Protein AF-A0A383ED77-F1 (afdb_monomer_lite)

Structure (mmCIF, N/CA/C/O backbone):
data_AF-A0A383ED77-F1
#
_entry.id   AF-A0A383ED77-F1
#
loop_
_atom_site.group_PDB
_atom_site.id
_atom_site.type_symbol
_atom_site.label_atom_id
_atom_site.label_alt_id
_atom_site.label_comp_id
_atom_site.label_asym_id
_atom_site.label_entity_id
_atom_site.label_seq_id
_atom_site.pdbx_PDB_ins_code
_atom_site.Cartn_x
_atom_site.Cart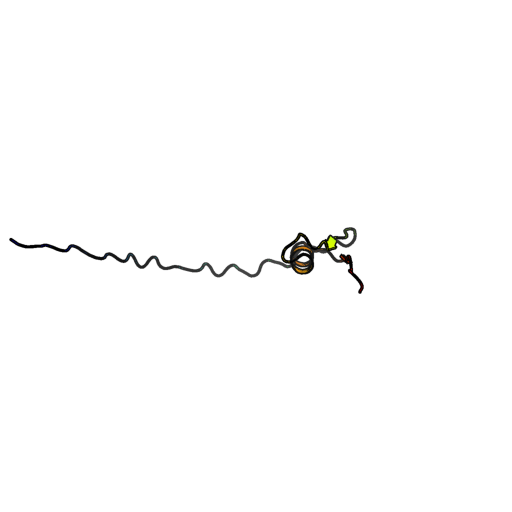n_y
_atom_site.Cartn_z
_atom_site.occupancy
_atom_site.B_iso_or_equiv
_atom_site.auth_seq_id
_atom_site.auth_comp_id
_atom_site.auth_asym_id
_atom_site.auth_atom_id
_atom_site.pdbx_PDB_model_num
ATOM 1 N N . MET A 1 1 ? -50.035 -42.150 -19.771 1.00 43.50 1 MET A N 1
ATOM 2 C CA . MET A 1 1 ? -49.432 -40.896 -20.273 1.00 43.50 1 MET A CA 1
ATOM 3 C C . MET A 1 1 ? -47.989 -40.875 -19.800 1.00 43.50 1 MET A C 1
ATOM 5 O O . MET A 1 1 ? -47.757 -40.861 -18.601 1.00 43.50 1 MET A O 1
ATOM 9 N N . LYS A 1 2 ? -47.040 -41.062 -20.722 1.00 45.97 2 LYS A N 1
ATOM 10 C CA . LYS A 1 2 ? -45.609 -41.213 -20.431 1.00 45.97 2 LYS A CA 1
ATOM 11 C C . LYS A 1 2 ? -45.019 -39.840 -20.097 1.00 45.97 2 LYS A C 1
ATOM 13 O O . LYS A 1 2 ? -44.866 -39.020 -20.994 1.00 45.97 2 LYS A O 1
ATOM 18 N N . TRP A 1 3 ? -44.715 -39.597 -18.826 1.00 52.06 3 TRP A N 1
ATOM 19 C CA . TRP A 1 3 ? -43.923 -38.444 -18.400 1.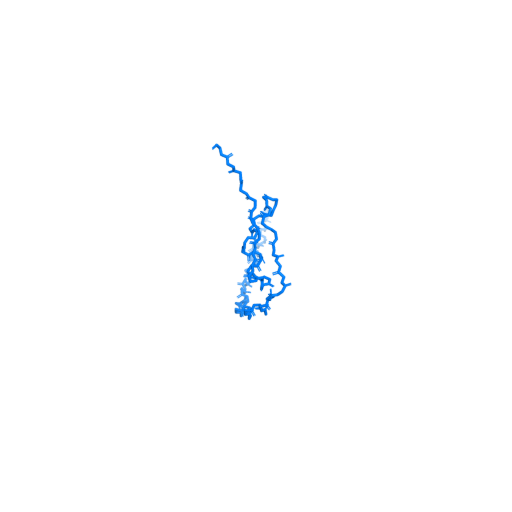00 52.06 3 TRP A CA 1
ATOM 20 C C . TRP A 1 3 ? -42.458 -38.761 -18.691 1.00 52.06 3 TRP A C 1
ATOM 22 O O . TRP A 1 3 ? -41.801 -39.485 -17.948 1.00 52.06 3 TRP A O 1
ATOM 32 N N . ILE A 1 4 ? -41.981 -38.298 -19.841 1.00 62.03 4 ILE A N 1
ATOM 33 C CA . ILE A 1 4 ? -40.572 -38.369 -20.215 1.00 62.03 4 ILE A CA 1
ATOM 34 C C . ILE A 1 4 ? -39.900 -37.190 -19.513 1.00 62.03 4 ILE A C 1
ATOM 36 O O . ILE A 1 4 ? -40.114 -36.048 -19.903 1.00 62.03 4 ILE A O 1
ATOM 40 N N . PHE A 1 5 ? -39.134 -37.466 -18.460 1.00 58.97 5 PHE A N 1
ATOM 41 C CA . PHE A 1 5 ? -38.139 -36.544 -17.914 1.00 58.97 5 PHE A CA 1
ATOM 42 C C . PHE A 1 5 ? -36.871 -36.677 -18.768 1.00 58.97 5 PHE A C 1
ATOM 44 O O . PHE A 1 5 ? -36.212 -37.715 -18.665 1.00 58.97 5 PHE A O 1
ATOM 51 N N . PRO A 1 6 ? -36.481 -35.701 -19.609 1.00 58.00 6 PRO A N 1
ATOM 52 C CA . PRO A 1 6 ? -35.190 -35.761 -20.257 1.00 58.00 6 PRO A CA 1
ATOM 53 C C . PRO A 1 6 ? -34.173 -34.975 -19.432 1.00 58.00 6 PRO A C 1
ATOM 55 O O . PRO A 1 6 ? -34.284 -33.767 -19.252 1.00 58.00 6 PRO A O 1
ATOM 58 N N . CYS A 1 7 ? -33.162 -35.716 -18.989 1.00 49.66 7 CYS A N 1
ATOM 59 C CA . CYS A 1 7 ? -31.776 -35.280 -18.888 1.00 49.66 7 CYS A CA 1
ATOM 60 C C . CYS A 1 7 ? -31.517 -33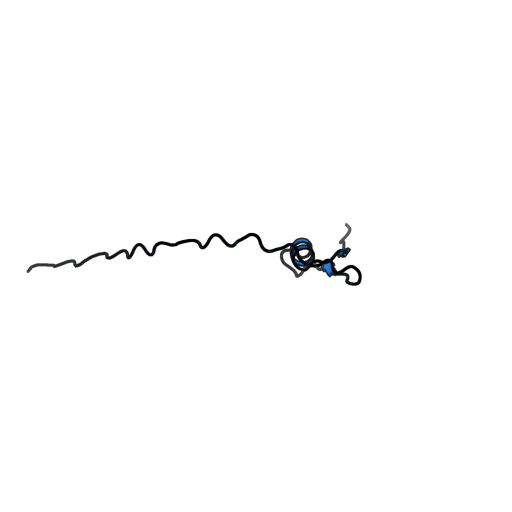.971 -18.134 1.00 49.66 7 CYS A C 1
ATOM 62 O O . CYS A 1 7 ? -31.347 -32.905 -18.722 1.00 49.66 7 CYS A O 1
ATOM 64 N N . LEU A 1 8 ? -31.270 -34.123 -16.832 1.00 59.38 8 LEU A N 1
ATOM 65 C CA . LEU A 1 8 ? -30.195 -33.400 -16.153 1.00 59.38 8 LEU A CA 1
ATOM 66 C C . LEU A 1 8 ? -28.866 -33.654 -16.890 1.00 59.38 8 LEU A C 1
ATOM 68 O O . LEU A 1 8 ? -28.067 -34.499 -16.499 1.00 59.38 8 LEU A O 1
ATOM 72 N N . LEU A 1 9 ? -28.628 -32.921 -1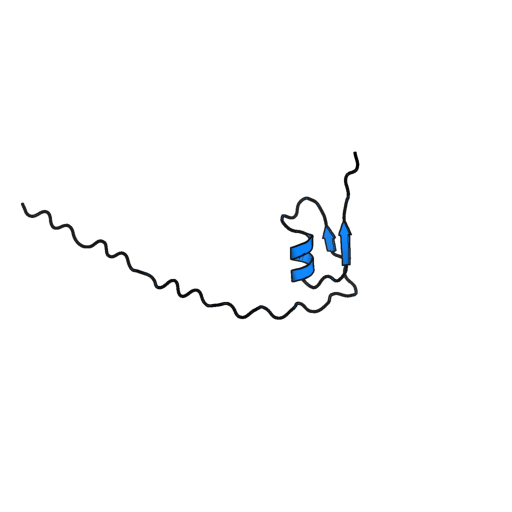7.976 1.00 60.38 9 LEU A N 1
ATOM 73 C CA . LEU A 1 9 ? -27.286 -32.668 -18.483 1.00 60.38 9 LEU A CA 1
ATOM 74 C C . LEU A 1 9 ? -26.676 -31.604 -17.568 1.00 60.38 9 LEU A C 1
ATOM 76 O O . LEU A 1 9 ? -26.639 -30.420 -17.891 1.00 60.38 9 LEU A O 1
ATOM 80 N N . PHE A 1 10 ? -26.207 -32.035 -16.394 1.00 57.84 10 PHE A N 1
ATOM 81 C CA . PHE A 1 10 ? -25.115 -31.331 -15.735 1.00 57.84 10 PHE A CA 1
ATOM 82 C C . PHE A 1 10 ? -23.927 -31.451 -16.684 1.00 57.84 10 PHE A C 1
ATOM 84 O O . PHE A 1 10 ? -23.194 -32.439 -16.672 1.00 57.84 10 PHE A O 1
ATOM 91 N N . ALA A 1 11 ? -23.792 -30.471 -17.575 1.00 61.03 11 ALA A N 1
ATOM 92 C CA . ALA A 1 11 ? -22.555 -30.235 -18.280 1.00 61.03 11 ALA A CA 1
ATOM 93 C C . ALA A 1 11 ? -21.506 -30.001 -17.193 1.00 61.03 11 ALA A C 1
ATOM 95 O O . ALA A 1 11 ? -21.435 -28.925 -16.598 1.00 61.03 11 ALA A O 1
ATOM 96 N N . VAL A 1 12 ? -20.747 -31.049 -16.876 1.00 63.91 12 VAL A N 1
ATOM 97 C CA . VAL A 1 12 ? -19.505 -30.944 -16.124 1.00 63.91 12 VAL A CA 1
ATOM 98 C C . VAL A 1 12 ? -18.581 -30.169 -17.045 1.00 63.91 12 VAL A C 1
ATOM 100 O O . VAL A 1 12 ? -17.858 -30.740 -17.855 1.00 63.91 12 VAL A O 1
ATOM 103 N N . TRP A 1 13 ? -18.702 -28.845 -16.995 1.00 66.56 13 TRP A N 1
ATOM 104 C CA . TRP A 1 13 ? -17.702 -27.952 -17.530 1.00 66.56 13 TRP A CA 1
ATOM 105 C C . TRP A 1 13 ? -16.434 -28.324 -16.774 1.00 66.56 13 TRP A C 1
ATOM 107 O O . TRP A 1 13 ? -16.429 -28.201 -15.543 1.00 66.56 13 TRP A O 1
ATOM 117 N N . PRO A 1 14 ? -15.386 -28.855 -17.424 1.00 60.81 14 PRO A N 1
ATOM 118 C CA . PRO A 1 14 ? -14.133 -28.975 -16.727 1.00 60.81 14 PRO A CA 1
ATOM 119 C C . PRO A 1 14 ? -13.730 -27.537 -16.419 1.00 60.81 14 PRO A C 1
ATOM 121 O O . PRO A 1 14 ? -13.401 -26.745 -17.302 1.00 60.81 14 PRO A O 1
ATOM 124 N N . CYS A 1 15 ? -13.843 -27.185 -15.142 1.00 59.00 15 CYS A N 1
ATOM 125 C CA . CYS A 1 15 ? -13.190 -26.035 -14.561 1.00 59.00 15 CYS A CA 1
ATOM 126 C C . CYS A 1 15 ? -11.700 -26.383 -14.599 1.00 59.00 15 CYS A C 1
ATOM 128 O O . CYS A 1 15 ? -11.110 -26.793 -13.603 1.00 59.00 15 CYS A O 1
ATOM 130 N N . VAL A 1 16 ? -11.113 -26.360 -15.799 1.00 62.41 16 VAL A N 1
ATOM 131 C CA . VAL A 1 16 ? -9.669 -26.345 -15.944 1.00 62.41 16 VAL A CA 1
ATOM 132 C C . VAL A 1 16 ? -9.288 -24.978 -15.414 1.00 62.41 16 VAL A C 1
ATOM 134 O O . VAL A 1 16 ? -9.376 -23.972 -16.111 1.00 62.41 16 VAL A O 1
ATOM 137 N N . GLY A 1 17 ? -8.994 -24.935 -14.116 1.00 64.88 17 GLY A N 1
ATOM 138 C CA . GLY A 1 17 ? -8.286 -23.820 -13.530 1.00 64.88 17 GLY A CA 1
ATOM 139 C C . GLY A 1 17 ? -6.947 -23.772 -14.237 1.00 64.88 17 GLY A C 1
ATOM 140 O O . GLY A 1 17 ? -6.069 -24.580 -13.942 1.00 64.88 17 GLY A O 1
ATOM 141 N N . GLU A 1 18 ? -6.826 -22.881 -15.218 1.00 65.19 18 GLU A N 1
ATOM 142 C CA . GLU A 1 18 ? -5.540 -22.505 -15.782 1.00 65.19 18 GLU A CA 1
ATOM 143 C C . GLU A 1 18 ? -4.670 -22.110 -14.587 1.00 65.19 18 GLU A C 1
ATOM 145 O O . GLU A 1 18 ? -4.957 -21.129 -13.893 1.00 65.19 18 GLU A O 1
ATOM 150 N N . SER A 1 19 ? -3.673 -22.936 -14.266 1.00 69.19 19 SER A N 1
ATOM 151 C CA . SER A 1 19 ? -2.747 -22.645 -13.180 1.00 69.19 19 SER A CA 1
ATOM 152 C C . SER A 1 19 ? -1.930 -21.444 -13.626 1.00 69.19 19 SER A C 1
ATOM 154 O O . SER A 1 19 ? -0.922 -21.601 -14.315 1.00 69.19 19 SER A O 1
ATOM 156 N N . ALA A 1 20 ? -2.401 -20.242 -13.285 1.00 71.12 20 ALA A N 1
ATOM 157 C CA . ALA A 1 20 ? -1.726 -19.002 -13.612 1.00 71.12 20 ALA A CA 1
ATOM 158 C C . ALA A 1 20 ? -0.279 -19.122 -13.134 1.00 71.12 20 ALA A C 1
ATOM 160 O O . ALA A 1 20 ? -0.010 -19.341 -11.949 1.00 71.12 20 ALA A O 1
ATOM 161 N N . LYS A 1 21 ? 0.655 -19.046 -14.084 1.00 73.06 21 LYS A N 1
ATOM 162 C CA . LYS A 1 21 ? 2.080 -18.990 -13.778 1.00 73.06 21 LYS A CA 1
ATOM 163 C C . LYS A 1 21 ? 2.281 -17.862 -12.756 1.00 73.06 21 LYS A C 1
ATOM 165 O O . LYS A 1 21 ? 1.654 -16.814 -12.942 1.00 73.06 21 LYS A O 1
ATOM 170 N N . PRO A 1 22 ? 3.099 -18.052 -11.701 1.00 75.19 22 PRO A N 1
ATOM 171 C CA . PRO A 1 22 ? 3.360 -16.986 -10.745 1.00 75.19 22 PRO A CA 1
ATOM 172 C C . PRO A 1 22 ? 3.727 -15.724 -11.519 1.00 75.19 22 PRO A C 1
ATOM 174 O O . PRO A 1 22 ? 4.597 -15.776 -12.397 1.00 75.19 22 PRO A O 1
ATOM 177 N N . ALA A 1 23 ? 3.001 -14.634 -11.266 1.00 78.31 23 ALA A N 1
ATOM 178 C CA . ALA A 1 23 ? 3.346 -13.352 -11.853 1.00 78.31 23 ALA A CA 1
ATOM 179 C C . ALA A 1 23 ? 4.802 -13.050 -11.482 1.00 78.31 23 ALA A C 1
ATOM 181 O O . ALA A 1 23 ? 5.224 -13.333 -10.360 1.00 78.31 23 ALA A O 1
ATOM 182 N N . ALA A 1 24 ? 5.577 -12.544 -12.442 1.00 86.31 24 ALA A N 1
ATOM 183 C CA . ALA A 1 24 ? 6.911 -12.056 -12.133 1.00 86.31 24 ALA A CA 1
ATOM 184 C C . ALA A 1 24 ? 6.801 -10.959 -11.066 1.00 86.31 24 ALA A C 1
ATOM 186 O O . ALA A 1 24 ? 5.833 -10.192 -11.078 1.00 86.31 24 ALA A O 1
ATOM 187 N N . ASP A 1 25 ? 7.783 -10.893 -10.169 1.00 88.81 25 ASP A N 1
ATOM 188 C CA . ASP A 1 25 ? 7.812 -9.844 -9.155 1.00 88.81 25 ASP A CA 1
ATOM 189 C C . ASP A 1 25 ? 7.777 -8.459 -9.826 1.00 88.81 25 ASP A C 1
ATOM 191 O O . ASP A 1 25 ? 8.419 -8.255 -10.868 1.00 88.81 25 ASP A O 1
ATOM 195 N N . PRO A 1 26 ? 7.015 -7.500 -9.270 1.00 93.81 26 PRO A N 1
ATOM 196 C CA . PRO A 1 26 ? 6.913 -6.168 -9.843 1.00 93.81 26 PRO A CA 1
ATOM 197 C C . PRO A 1 26 ? 8.265 -5.452 -9.791 1.00 93.81 26 PRO A C 1
ATOM 199 O O . PRO A 1 26 ? 9.052 -5.614 -8.856 1.00 93.81 26 PRO A O 1
ATOM 202 N N . ALA A 1 27 ? 8.529 -4.618 -10.798 1.00 95.88 27 ALA A N 1
ATOM 203 C CA . ALA A 1 27 ? 9.728 -3.792 -10.812 1.00 95.88 27 ALA A CA 1
ATOM 204 C C . ALA A 1 27 ? 9.729 -2.830 -9.602 1.00 95.88 27 ALA A C 1
ATOM 206 O O . ALA A 1 27 ? 8.721 -2.158 -9.373 1.00 95.88 27 ALA A O 1
ATOM 207 N N . PRO A 1 28 ? 10.842 -2.711 -8.852 1.00 96.56 28 PRO A N 1
ATOM 208 C CA . PRO A 1 28 ? 10.908 -1.834 -7.687 1.00 96.56 28 PRO A CA 1
ATOM 209 C C . PRO A 1 28 ? 10.705 -0.355 -8.047 1.00 96.56 28 PRO A C 1
ATOM 211 O O . PRO A 1 28 ? 11.466 0.228 -8.824 1.00 96.56 28 PRO A O 1
ATOM 214 N N . LEU A 1 29 ? 9.725 0.291 -7.420 1.00 97.19 29 LEU A N 1
ATOM 215 C CA . LEU A 1 29 ? 9.456 1.723 -7.522 1.00 97.19 29 LEU A CA 1
ATOM 216 C C . LEU A 1 29 ? 10.204 2.481 -6.419 1.00 97.19 29 LEU A C 1
ATOM 218 O O . LEU A 1 29 ? 9.621 2.990 -5.465 1.00 97.19 29 LEU A O 1
ATOM 222 N N . VAL A 1 30 ? 11.524 2.588 -6.567 1.00 96.50 30 VAL A N 1
ATOM 223 C CA . VAL A 1 30 ? 12.423 3.159 -5.540 1.00 96.50 30 VAL A CA 1
ATOM 224 C C . VAL A 1 30 ? 12.261 4.667 -5.304 1.00 96.50 30 VAL A C 1
ATOM 226 O O . VAL A 1 30 ? 12.830 5.205 -4.360 1.00 96.50 30 VAL A O 1
ATOM 229 N N . ARG A 1 31 ? 11.516 5.371 -6.167 1.00 96.88 31 ARG A N 1
ATOM 230 C CA . ARG A 1 31 ? 11.241 6.818 -6.057 1.00 96.88 31 ARG A CA 1
ATOM 231 C C . ARG A 1 31 ? 9.746 7.129 -5.946 1.00 96.88 31 ARG A C 1
ATOM 233 O O . ARG A 1 31 ? 9.321 8.209 -6.348 1.00 96.88 31 ARG A O 1
ATOM 240 N N . ALA A 1 32 ? 8.952 6.173 -5.472 1.00 95.56 32 ALA A N 1
ATOM 241 C CA . ALA A 1 32 ? 7.523 6.338 -5.252 1.00 95.56 32 ALA A CA 1
ATOM 242 C C . ALA A 1 32 ? 7.159 5.895 -3.833 1.00 95.56 32 ALA A C 1
ATOM 244 O O . ALA A 1 32 ? 7.778 4.981 -3.298 1.00 95.56 32 ALA A O 1
ATOM 245 N N . HIS A 1 33 ? 6.143 6.532 -3.256 1.00 95.75 33 HIS A N 1
ATOM 246 C CA . HIS A 1 33 ? 5.586 6.192 -1.949 1.00 95.75 33 HIS A CA 1
ATOM 247 C C . HIS A 1 33 ? 4.098 5.887 -2.105 1.00 95.75 33 HIS A C 1
ATOM 249 O O . HIS A 1 33 ? 3.384 6.640 -2.766 1.00 95.75 33 HIS A O 1
ATOM 255 N N . ALA A 1 34 ? 3.640 4.786 -1.511 1.00 94.94 34 ALA A N 1
ATOM 256 C CA . ALA A 1 34 ? 2.215 4.502 -1.386 1.00 94.94 34 ALA A CA 1
ATOM 257 C C . ALA A 1 34 ? 1.649 5.171 -0.123 1.00 94.94 34 ALA A C 1
ATOM 259 O O . ALA A 1 34 ? 2.341 5.256 0.890 1.00 94.94 34 ALA A O 1
ATOM 260 N N . HIS A 1 35 ? 0.388 5.594 -0.162 1.00 92.06 35 HIS A N 1
ATOM 261 C CA . HIS A 1 35 ? -0.336 6.063 1.021 1.00 92.06 35 HIS A CA 1
ATOM 262 C C . HIS A 1 35 ? -1.214 4.921 1.550 1.00 92.06 35 HIS A C 1
ATOM 264 O O . HIS A 1 35 ? -2.010 4.343 0.811 1.00 92.06 35 HIS A O 1
ATOM 270 N N . ASN A 1 36 ? -1.047 4.561 2.817 1.00 73.81 36 ASN A N 1
ATOM 271 C CA . ASN A 1 36 ? -1.868 3.584 3.521 1.00 73.81 36 ASN A CA 1
ATOM 272 C C . ASN A 1 36 ? -2.983 4.328 4.259 1.00 73.81 36 ASN A C 1
ATOM 274 O O . ASN A 1 36 ? -2.875 4.620 5.450 1.00 73.81 36 ASN A O 1
ATOM 278 N N . ASP A 1 37 ? -4.032 4.648 3.504 1.00 79.50 37 ASP A N 1
ATOM 279 C CA . ASP A 1 37 ? -5.309 5.091 4.046 1.00 79.50 37 ASP A CA 1
ATOM 280 C C . ASP A 1 37 ? -6.182 3.895 4.469 1.00 79.50 37 ASP A C 1
ATOM 282 O O . ASP A 1 37 ? -6.003 2.754 4.035 1.00 79.50 37 ASP A O 1
ATOM 286 N N . TYR A 1 38 ? -7.173 4.165 5.317 1.00 82.56 38 TYR A N 1
ATOM 287 C CA . TYR A 1 38 ? -8.119 3.155 5.798 1.00 82.56 38 TYR A CA 1
ATOM 288 C C . TYR A 1 38 ? -9.262 2.850 4.808 1.00 82.56 38 TYR A C 1
ATOM 290 O O . TYR A 1 38 ? -10.144 2.052 5.129 1.00 82.56 38 TYR A O 1
ATOM 298 N N . TYR A 1 39 ? -9.289 3.477 3.626 1.00 85.69 39 TYR A N 1
ATOM 299 C CA . TYR A 1 39 ? -10.343 3.274 2.625 1.00 85.69 39 TYR A CA 1
ATOM 300 C C . TYR A 1 39 ? -10.033 2.107 1.685 1.00 85.69 39 TYR A C 1
ATOM 302 O O . TYR A 1 39 ? -10.950 1.472 1.152 1.00 85.69 39 TYR A O 1
ATOM 310 N N . HIS A 1 40 ? -8.757 1.777 1.505 1.00 85.50 40 HIS A N 1
ATOM 311 C CA . HIS A 1 40 ? -8.346 0.589 0.771 1.00 85.50 40 HIS A CA 1
ATOM 312 C C . HIS A 1 40 ? -8.540 -0.699 1.587 1.00 85.50 40 HIS A C 1
ATOM 314 O O . HIS A 1 40 ? -8.297 -0.765 2.789 1.00 85.50 40 HIS A O 1
ATOM 320 N N . LYS A 1 41 ? -8.940 -1.785 0.909 1.00 91.75 41 LYS A N 1
ATOM 321 C CA . LYS A 1 41 ? -9.191 -3.091 1.554 1.00 91.75 41 LYS A CA 1
ATOM 322 C C . LYS A 1 41 ? -7.915 -3.787 2.034 1.00 91.75 41 LYS A C 1
ATOM 324 O O . LYS A 1 41 ? -7.969 -4.591 2.962 1.00 91.75 41 LYS A O 1
ATOM 329 N N . ARG A 1 42 ? -6.796 -3.565 1.342 1.00 92.50 42 ARG A N 1
ATOM 330 C CA . ARG A 1 42 ? -5.497 -4.209 1.604 1.00 92.50 42 ARG A CA 1
ATOM 331 C C . ARG A 1 42 ? -4.322 -3.322 1.144 1.00 92.50 42 ARG A C 1
ATOM 333 O O . ARG A 1 42 ? -3.480 -3.774 0.372 1.00 92.50 42 ARG A O 1
ATOM 340 N N . PRO A 1 43 ? -4.239 -2.082 1.655 1.00 91.44 43 PRO A N 1
ATOM 341 C CA . PRO A 1 43 ? -3.332 -1.034 1.170 1.00 91.44 43 PRO A CA 1
ATOM 342 C C . PRO A 1 43 ? -1.869 -1.477 1.067 1.00 91.44 43 PRO A C 1
ATOM 344 O O . PRO A 1 43 ? -1.238 -1.290 0.031 1.00 91.44 43 PRO A O 1
ATOM 347 N N 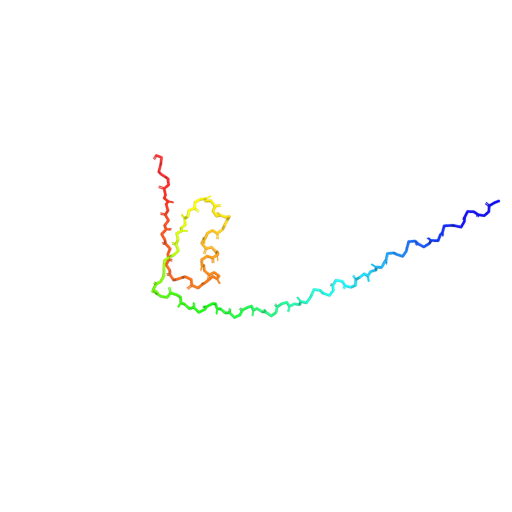. LEU A 1 44 ? -1.333 -2.138 2.101 1.00 92.25 44 LEU A N 1
ATOM 348 C CA . LEU A 1 44 ? 0.056 -2.606 2.083 1.00 92.25 44 LEU A CA 1
ATOM 349 C C . LEU A 1 44 ? 0.306 -3.685 1.018 1.00 92.25 44 LEU A C 1
ATOM 351 O O . LEU A 1 44 ? 1.328 -3.660 0.337 1.00 92.25 44 LEU A O 1
ATOM 355 N N . LEU A 1 45 ? -0.611 -4.645 0.877 1.00 94.19 45 LEU A N 1
ATOM 356 C CA . LEU A 1 45 ? -0.439 -5.745 -0.075 1.00 94.19 45 LEU A CA 1
ATOM 357 C C . LEU A 1 45 ? -0.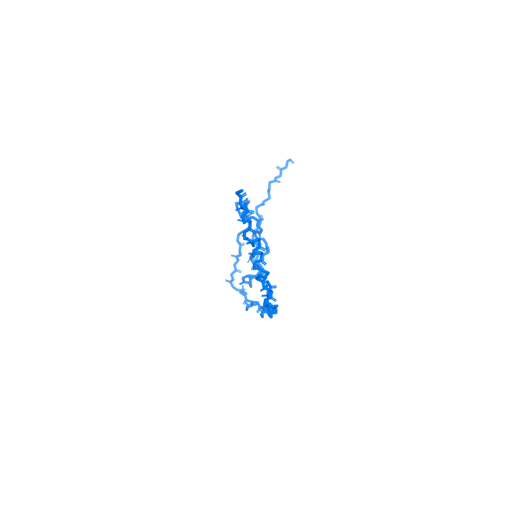569 -5.254 -1.518 1.00 94.19 45 LEU A C 1
ATOM 359 O O . LEU A 1 45 ? 0.199 -5.689 -2.370 1.00 94.19 45 LEU A O 1
ATOM 363 N N . ASP A 1 46 ? -1.490 -4.327 -1.775 1.00 93.12 46 ASP A N 1
ATOM 364 C CA . ASP A 1 46 ? -1.676 -3.734 -3.101 1.00 93.12 46 ASP A CA 1
ATOM 365 C C . ASP A 1 46 ? -0.465 -2.863 -3.493 1.00 93.12 46 ASP A C 1
ATOM 367 O O . ASP A 1 46 ? -0.024 -2.887 -4.646 1.00 93.12 46 ASP A O 1
ATOM 371 N N . ALA A 1 47 ? 0.141 -2.163 -2.526 1.00 94.06 47 ALA A N 1
ATOM 372 C CA . ALA A 1 47 ? 1.383 -1.418 -2.727 1.00 94.06 47 ALA A CA 1
ATOM 373 C C . ALA A 1 47 ? 2.563 -2.347 -3.069 1.00 94.06 47 ALA A C 1
ATOM 375 O O . ALA A 1 47 ? 3.268 -2.116 -4.053 1.00 94.06 47 ALA A O 1
ATOM 376 N N . LEU A 1 48 ? 2.750 -3.435 -2.314 1.00 94.38 48 LEU A N 1
ATOM 377 C CA . LEU A 1 48 ? 3.801 -4.421 -2.593 1.00 94.38 48 LEU A CA 1
ATOM 378 C C . LEU A 1 48 ? 3.600 -5.099 -3.953 1.00 94.38 48 LEU A C 1
ATOM 380 O O . LEU A 1 48 ? 4.552 -5.216 -4.718 1.00 94.38 48 LEU A O 1
ATOM 384 N N . ALA A 1 49 ? 2.363 -5.474 -4.293 1.00 94.12 49 ALA A N 1
ATOM 385 C CA . ALA A 1 49 ? 2.023 -6.053 -5.594 1.00 94.12 49 ALA A CA 1
ATOM 386 C C . ALA A 1 49 ? 2.270 -5.086 -6.766 1.00 94.12 49 ALA A C 1
ATOM 388 O O . ALA A 1 49 ? 2.502 -5.526 -7.890 1.00 94.12 49 ALA A O 1
ATOM 389 N N . SER A 1 50 ? 2.260 -3.777 -6.501 1.00 94.00 50 SER A N 1
ATOM 390 C CA . SER A 1 50 ? 2.577 -2.730 -7.479 1.00 94.00 50 SER A CA 1
ATOM 391 C C . SER A 1 50 ? 4.064 -2.342 -7.498 1.00 94.00 50 SER A C 1
ATOM 393 O O . SER A 1 50 ? 4.461 -1.503 -8.302 1.00 94.00 50 SER A O 1
ATOM 395 N N . GLY A 1 51 ? 4.896 -2.938 -6.633 1.00 96.25 51 GLY A N 1
ATOM 396 C CA . GLY A 1 51 ? 6.342 -2.705 -6.588 1.00 96.25 51 GLY A CA 1
ATOM 397 C C . GLY A 1 51 ? 6.784 -1.517 -5.736 1.00 96.25 51 GLY A C 1
ATOM 398 O O . GLY A 1 51 ? 7.947 -1.125 -5.812 1.00 96.25 51 GLY A O 1
ATOM 399 N N . PHE A 1 52 ? 5.908 -0.928 -4.917 1.00 96.69 52 PHE A N 1
ATOM 400 C CA . PHE A 1 52 ? 6.316 0.152 -4.015 1.00 96.69 52 PHE A CA 1
ATOM 401 C C . PHE A 1 52 ? 7.328 -0.344 -2.982 1.00 96.69 52 PHE A C 1
ATOM 403 O O . PHE A 1 52 ? 7.137 -1.375 -2.338 1.00 96.69 52 PHE A O 1
ATOM 410 N N . CYS A 1 53 ? 8.402 0.424 -2.800 1.00 96.19 53 CYS A N 1
ATOM 411 C CA . CYS A 1 53 ? 9.446 0.120 -1.818 1.00 96.19 53 CYS A CA 1
ATOM 412 C C . CYS A 1 53 ? 9.242 0.848 -0.483 1.00 96.19 53 CYS A C 1
ATOM 414 O O . CYS A 1 53 ? 10.012 0.650 0.455 1.00 96.19 53 CYS A O 1
ATOM 416 N N . SER A 1 54 ? 8.231 1.708 -0.397 1.00 95.50 54 SER A N 1
ATOM 417 C CA . SER A 1 54 ? 7.946 2.531 0.770 1.00 95.50 54 SER A CA 1
ATOM 418 C C . SER A 1 54 ? 6.462 2.897 0.836 1.00 95.50 54 SER A C 1
ATOM 420 O O . SER A 1 54 ? 5.767 2.990 -0.181 1.00 95.50 54 SER A O 1
ATOM 422 N N . VAL A 1 55 ? 5.971 3.095 2.060 1.00 93.62 55 VAL A N 1
ATOM 423 C CA . VAL A 1 55 ? 4.566 3.398 2.352 1.00 93.62 55 VAL A CA 1
ATOM 424 C C . VAL A 1 55 ? 4.475 4.359 3.540 1.00 93.62 55 VAL A C 1
ATOM 426 O O . VAL A 1 55 ? 5.219 4.217 4.508 1.00 93.62 55 VAL A O 1
ATOM 429 N N . GLU A 1 56 ? 3.594 5.348 3.454 1.00 94.06 56 GLU A N 1
ATOM 430 C CA . GLU A 1 56 ? 3.157 6.192 4.573 1.00 94.06 56 GLU A CA 1
ATOM 431 C C . GLU A 1 56 ? 1.936 5.547 5.225 1.00 94.06 56 GLU A C 1
ATOM 433 O O . GLU A 1 56 ? 1.059 5.101 4.497 1.00 94.06 56 GLU A O 1
ATOM 438 N N . ALA A 1 57 ? 1.848 5.499 6.557 1.00 87.69 57 ALA A N 1
ATOM 439 C CA . ALA A 1 57 ? 0.686 4.956 7.258 1.00 87.69 57 ALA A CA 1
ATOM 440 C C . ALA A 1 57 ? 0.119 5.948 8.273 1.00 87.69 57 ALA A C 1
ATOM 442 O O . ALA A 1 57 ? 0.821 6.347 9.205 1.00 87.69 57 ALA A O 1
ATOM 443 N N . ASP A 1 58 ? -1.166 6.266 8.124 1.00 86.56 58 ASP A N 1
ATOM 444 C CA . ASP A 1 58 ? -1.923 6.987 9.141 1.00 86.56 58 ASP A CA 1
ATOM 445 C C . ASP A 1 58 ? -2.189 6.062 10.334 1.00 86.56 58 ASP A C 1
ATOM 447 O O . ASP A 1 58 ? -2.587 4.907 10.169 1.00 86.56 58 ASP A O 1
ATOM 451 N N . VAL A 1 59 ? -1.973 6.561 11.553 1.00 85.88 59 VAL A N 1
ATOM 452 C CA . VAL A 1 59 ? -2.201 5.798 12.788 1.00 85.88 59 VAL A CA 1
ATOM 453 C C . VAL A 1 59 ? -3.121 6.580 13.710 1.00 85.88 59 VAL A C 1
ATOM 455 O O . VAL A 1 59 ? -2.759 7.639 14.222 1.00 85.88 59 VAL A O 1
ATOM 458 N N . PHE A 1 60 ? -4.302 6.027 13.983 1.00 87.00 60 PHE A N 1
ATOM 459 C CA . PHE A 1 60 ? -5.158 6.540 15.048 1.00 87.00 60 PHE A CA 1
ATOM 460 C C . PHE A 1 60 ? -4.635 6.097 16.418 1.00 87.00 60 PHE A C 1
ATOM 462 O O . PHE A 1 60 ? -4.456 4.905 16.673 1.00 87.00 60 PHE A O 1
ATOM 469 N N . LEU A 1 61 ? -4.428 7.059 17.314 1.00 87.75 61 LEU A N 1
ATOM 470 C CA . LEU A 1 61 ? -4.070 6.817 18.711 1.00 87.75 61 LEU A CA 1
ATOM 471 C C . LEU A 1 61 ? -5.314 6.927 19.607 1.00 87.75 61 LEU A C 1
ATOM 473 O O . LEU A 1 61 ? -6.283 7.602 19.252 1.00 87.75 61 LEU A O 1
ATOM 477 N N . LYS A 1 62 ? -5.279 6.253 20.759 1.00 79.06 62 LYS A N 1
ATOM 478 C CA . LYS A 1 62 ? -6.265 6.371 21.842 1.00 79.06 62 LYS A CA 1
ATOM 479 C C . LYS A 1 62 ? -5.604 6.940 23.084 1.00 79.06 62 LYS A C 1
ATOM 481 O O . LYS A 1 62 ? -4.438 6.557 23.328 1.00 79.06 62 LYS A O 1
#

Sequence (62 aa):
MKWIFPCLLFAVWPCVGESAKPAADPAPLVRAHAHNDYYHKRPLLDALASGFCSVEADVFLK

Secondary structure (DSSP, 8-state):
-------------------PPPPPPPPPBTT--EEE-TTSSSHHHHHHHTTBS-EEE-----

pLDDT: mean 80.22, std 15.79, range [43.5, 97.19]

Radius of gyration: 24.29 Å; chains: 1; bounding box: 62×48×42 Å

Foldseek 3Di:
DDPDDDDPPPVPPPPPVPPPDPDDFAAAPAPDEFEDDPPDPCRVVVCRSNRYPYYDYDDDDD

Organism: NCBI:txid408172